Protein AF-A0A0K6G1N1-F1 (afdb_monomer_lite)

Secondary structure (DSSP, 8-state):
--SS--EEPTTSTT-EESEEEE-TTT--EEEEEE-TTSPPPPP-GGGTTS------EEEES---------SEEEEE-TTT--EEEEEE-TTS-EEEEETTTTEEEEE-S---------

pLDDT: mean 94.59, std 4.19, range [72.12, 98.38]

Foldseek 3Di:
DDQPDWDDDPPDDPDIAPDWDQDPPPRDIKGKHWDPVWDADDDDPVQPPHDDDGTDIDIGPDDDFDDQPADWDWDADPPQRDIDGGAGCNVPKGKDADPRVRGIDMGHDDDDGDDDDD

InterPro domains:
  IPR008584 CXXC motif containing zinc binding protein, eukaryotic [PF05907] (1-114)
  IPR008584 CXXC motif containing zinc binding protein, eukaryotic [PTHR12857] (1-117)

Organism: NCBI:txid456999

Sequence (118 aa):
MNRTEEMAVSGGKGSTANFVWRCGLCKRESSAKFEVASPVQPYTAESNGQFAPLVTLDCRGLEFTNFDPRGIWTCKGVESGTVFDEVDLDEKEWTDYDPKAACPVGIMDIQSQWVRAP

Structure (mmCIF, N/CA/C/O backbone):
data_AF-A0A0K6G1N1-F1
#
_entry.id   AF-A0A0K6G1N1-F1
#
loop_
_atom_site.group_PDB
_atom_site.id
_atom_site.type_symbol
_atom_site.label_atom_id
_atom_site.label_alt_id
_atom_site.label_comp_id
_atom_site.label_asym_id
_atom_site.label_entity_id
_atom_site.label_seq_id
_atom_site.pdbx_PDB_ins_code
_atom_site.Cartn_x
_atom_site.Cartn_y
_atom_site.Cartn_z
_atom_site.occupancy
_atom_site.B_iso_or_equiv
_atom_site.auth_seq_id
_atom_site.auth_comp_id
_atom_site.auth_asym_id
_atom_site.auth_atom_id
_atom_site.pdbx_PDB_model_num
ATOM 1 N N . MET A 1 1 ? -6.963 5.023 5.657 1.00 84.94 1 MET A N 1
ATOM 2 C CA . MET A 1 1 ? -6.289 4.695 6.934 1.00 84.94 1 MET A CA 1
ATOM 3 C C . MET A 1 1 ? -4.821 5.022 6.756 1.00 84.94 1 MET A C 1
ATOM 5 O O . MET A 1 1 ? -4.251 4.578 5.770 1.00 84.94 1 MET A O 1
ATOM 9 N N . ASN A 1 2 ? -4.243 5.835 7.634 1.00 89.25 2 ASN A N 1
ATOM 10 C CA . ASN A 1 2 ? -2.831 6.212 7.563 1.00 89.25 2 ASN A CA 1
ATOM 11 C C . ASN A 1 2 ? -1.997 5.225 8.406 1.00 89.25 2 ASN A C 1
ATOM 13 O O . ASN A 1 2 ? -2.452 4.793 9.460 1.00 89.25 2 ASN A O 1
ATOM 17 N N . ARG A 1 3 ? -0.804 4.837 7.939 1.00 90.44 3 ARG A N 1
ATOM 18 C CA . ARG A 1 3 ? 0.079 3.877 8.628 1.00 90.44 3 ARG A CA 1
ATOM 19 C C . ARG A 1 3 ? 0.913 4.463 9.769 1.00 90.44 3 ARG A C 1
ATOM 21 O O . ARG A 1 3 ? 1.398 3.702 10.599 1.00 90.44 3 ARG A O 1
ATOM 28 N N . THR A 1 4 ? 1.158 5.770 9.773 1.00 91.69 4 THR A N 1
ATOM 29 C CA . THR A 1 4 ? 2.019 6.437 10.764 1.00 91.69 4 THR A CA 1
ATOM 30 C C . THR A 1 4 ? 1.216 7.092 11.874 1.00 91.69 4 THR A C 1
ATOM 32 O O . THR A 1 4 ? 1.700 7.221 12.994 1.00 91.69 4 THR A O 1
ATOM 35 N N . GLU A 1 5 ? -0.008 7.505 11.569 1.00 93.88 5 GLU A N 1
ATOM 36 C CA . GLU A 1 5 ? -0.884 8.148 12.535 1.00 93.88 5 GLU A CA 1
ATOM 37 C C . GLU A 1 5 ? -1.563 7.101 13.407 1.00 93.88 5 GLU A C 1
ATOM 39 O O . GLU A 1 5 ? -2.078 6.096 12.913 1.00 93.88 5 GLU A O 1
ATOM 44 N N . GLU A 1 6 ? -1.585 7.356 14.710 1.00 95.19 6 GLU A N 1
ATOM 45 C CA . GLU A 1 6 ? -2.258 6.518 15.687 1.00 95.19 6 GLU A CA 1
ATOM 46 C C . GLU A 1 6 ? -3.202 7.357 16.551 1.00 95.19 6 GLU A C 1
ATOM 48 O O . GLU A 1 6 ? -2.909 8.495 16.918 1.00 95.19 6 GLU A O 1
ATOM 53 N N . MET A 1 7 ? -4.343 6.772 16.898 1.00 94.50 7 MET A N 1
ATOM 54 C CA . MET A 1 7 ? -5.373 7.370 17.740 1.00 94.50 7 MET A CA 1
ATOM 55 C C . MET A 1 7 ? -5.622 6.478 18.951 1.00 94.50 7 MET A C 1
ATOM 57 O O . MET A 1 7 ? -5.489 5.255 18.872 1.00 94.50 7 MET A O 1
ATOM 61 N N . ALA A 1 8 ? -6.000 7.081 20.077 1.00 94.56 8 ALA A N 1
ATOM 62 C CA . ALA A 1 8 ? -6.334 6.336 21.284 1.00 94.56 8 ALA A CA 1
ATOM 63 C C . ALA A 1 8 ? -7.592 5.475 21.080 1.00 94.56 8 ALA A C 1
ATOM 65 O O . ALA A 1 8 ? -8.593 5.936 20.530 1.00 94.56 8 ALA A O 1
ATOM 66 N N . VAL A 1 9 ? -7.544 4.239 21.571 1.00 95.12 9 VAL A N 1
ATOM 67 C CA . VAL A 1 9 ? -8.681 3.311 21.625 1.00 95.12 9 VAL A CA 1
ATOM 68 C C . VAL A 1 9 ? -9.290 3.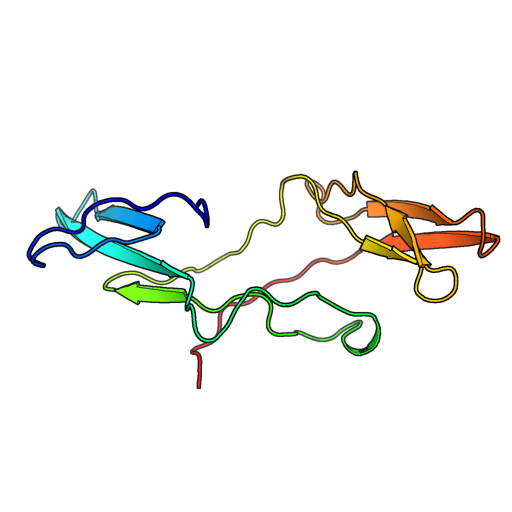361 23.025 1.00 95.12 9 VAL A C 1
ATOM 70 O O . VAL A 1 9 ? -8.571 3.409 24.026 1.00 95.12 9 VAL A O 1
ATOM 73 N N . SER A 1 10 ? -10.616 3.341 23.125 1.00 90.44 10 SER A N 1
ATOM 74 C CA . SER A 1 10 ? -11.300 3.348 24.418 1.00 90.44 10 SER A CA 1
ATOM 75 C C . SER A 1 10 ? -11.093 2.038 25.194 1.00 90.44 10 SER A C 1
ATOM 77 O O . SER A 1 10 ? -10.935 0.956 24.632 1.00 90.44 10 SER A O 1
ATOM 79 N N . GLY A 1 11 ? -11.077 2.129 26.527 1.00 80.75 11 GLY A N 1
ATOM 80 C CA . GLY A 1 11 ? -11.036 0.963 27.421 1.00 80.75 11 GLY A CA 1
ATOM 81 C C . GLY A 1 11 ? -9.662 0.307 27.627 1.00 80.75 11 GLY A C 1
ATOM 82 O O . GLY A 1 11 ? -9.516 -0.472 28.566 1.00 80.75 11 GLY A O 1
ATOM 83 N N . GLY A 1 12 ? -8.643 0.642 26.830 1.00 76.75 12 GLY A N 1
ATOM 84 C CA . GLY A 1 12 ? -7.261 0.190 27.031 1.00 76.75 12 GLY A CA 1
ATOM 85 C C . GLY A 1 12 ? -6.382 1.287 27.633 1.00 76.75 12 GLY A C 1
ATOM 86 O O . GLY A 1 12 ? -6.363 2.411 27.135 1.00 76.75 12 GLY A O 1
ATOM 87 N N . LYS A 1 13 ? -5.623 0.993 28.699 1.00 82.81 13 LYS A N 1
ATOM 88 C CA . LYS A 1 13 ? -4.635 1.949 29.235 1.00 82.81 13 LYS A CA 1
ATOM 89 C C . LYS A 1 13 ? -3.525 2.171 28.200 1.00 82.81 13 LYS A C 1
ATOM 91 O O . LYS A 1 13 ? -2.644 1.331 28.063 1.00 82.81 13 LYS A O 1
ATOM 96 N N . GLY A 1 14 ? -3.580 3.298 27.492 1.00 82.62 14 GLY A N 1
ATOM 97 C CA . GLY A 1 14 ? -2.570 3.694 26.505 1.00 82.62 14 GLY A CA 1
ATOM 98 C C . GLY A 1 14 ? -2.623 2.921 25.184 1.00 82.62 14 GLY A C 1
ATOM 99 O O . GLY A 1 14 ? -1.655 2.952 24.434 1.00 82.62 14 GLY A O 1
ATOM 100 N N . SER A 1 15 ? -3.717 2.210 24.891 1.00 91.50 15 SER A N 1
ATOM 101 C CA . SER A 1 15 ? -3.849 1.474 23.630 1.00 91.50 15 SER A CA 1
ATOM 102 C C . SER A 1 15 ? -4.147 2.417 22.466 1.00 91.50 15 SER A C 1
ATOM 104 O O . SER A 1 15 ? -5.013 3.286 22.570 1.00 91.50 15 SER A O 1
ATOM 106 N N . THR A 1 16 ? -3.461 2.208 21.346 1.00 95.44 16 THR A N 1
ATOM 107 C CA . THR A 1 16 ? -3.585 3.021 20.135 1.00 95.44 16 THR A CA 1
ATOM 108 C C . THR A 1 16 ? -3.780 2.158 18.892 1.00 95.44 16 THR A C 1
ATOM 110 O O . THR A 1 16 ? -3.339 1.006 18.844 1.00 95.44 16 THR A O 1
ATOM 113 N N . ALA A 1 17 ? -4.429 2.718 17.873 1.00 96.31 17 ALA A N 1
ATOM 114 C CA . ALA A 1 17 ? -4.640 2.078 16.579 1.00 96.31 17 ALA A CA 1
ATOM 115 C C . ALA A 1 17 ? -4.579 3.103 15.439 1.00 96.31 17 ALA A C 1
ATOM 117 O O . ALA A 1 17 ? -4.839 4.286 15.646 1.00 96.31 17 ALA A O 1
ATOM 118 N N . ASN A 1 18 ? -4.266 2.644 14.229 1.00 96.88 18 ASN A N 1
ATOM 119 C CA . ASN A 1 18 ? -4.182 3.492 13.035 1.00 96.88 18 ASN A CA 1
ATOM 120 C C . ASN A 1 18 ? -5.557 3.872 12.462 1.00 96.88 18 ASN A C 1
ATOM 122 O O . ASN A 1 18 ? -5.696 4.803 11.669 1.00 96.88 18 ASN A O 1
ATOM 126 N N . PHE A 1 19 ? -6.591 3.130 12.847 1.00 96.75 19 PHE A N 1
ATOM 127 C CA . PHE A 1 19 ? -7.974 3.426 12.526 1.00 96.75 19 PHE A CA 1
ATOM 128 C C . PHE A 1 19 ? -8.837 3.129 13.744 1.00 96.75 19 PHE A C 1
ATOM 130 O O . PHE A 1 19 ? -8.781 2.027 14.288 1.00 96.75 19 PHE A O 1
ATOM 137 N N . VAL A 1 20 ? -9.636 4.109 14.162 1.00 96.19 20 VAL A N 1
ATOM 138 C CA . VAL A 1 20 ? -10.638 3.965 15.220 1.00 96.19 20 VAL A CA 1
ATOM 139 C C . VAL A 1 20 ? -11.953 4.499 14.678 1.00 96.19 20 VAL A C 1
ATOM 141 O O . VAL A 1 20 ? -12.037 5.636 14.218 1.00 96.19 20 VAL A O 1
ATOM 144 N N . TRP A 1 21 ? -12.987 3.669 14.714 1.00 94.50 21 TRP A N 1
ATOM 145 C CA . TRP A 1 21 ? -14.297 3.998 14.176 1.00 94.50 21 TRP A CA 1
ATOM 146 C C . TRP A 1 21 ? -15.394 3.531 15.120 1.00 94.50 21 TRP A C 1
ATOM 148 O O . TRP A 1 21 ? -15.335 2.444 15.688 1.00 94.50 21 TRP A O 1
ATOM 158 N N . ARG A 1 22 ? -16.432 4.352 15.274 1.00 95.62 22 ARG A N 1
ATOM 159 C CA . ARG A 1 22 ? -17.633 3.991 16.019 1.00 95.62 22 ARG A CA 1
ATOM 160 C C . ARG A 1 22 ? -18.791 3.789 15.057 1.00 95.62 22 ARG A C 1
ATOM 162 O O . ARG A 1 22 ? -19.182 4.719 14.353 1.00 95.62 22 ARG A O 1
ATOM 169 N N . CYS A 1 23 ? -19.371 2.591 15.066 1.00 94.75 23 CYS A N 1
ATOM 170 C CA . CYS A 1 23 ? -20.498 2.266 14.204 1.00 94.75 23 CYS A CA 1
ATOM 171 C C . CYS A 1 23 ? -21.671 3.220 14.470 1.00 94.75 23 CYS A C 1
ATOM 173 O O . CYS A 1 23 ? -22.159 3.332 15.598 1.00 94.75 23 CYS A O 1
ATOM 175 N N . GLY A 1 24 ? -22.159 3.883 13.418 1.00 95.69 24 GLY A N 1
ATOM 176 C CA . GLY A 1 24 ? -23.273 4.827 13.518 1.00 95.69 24 GLY A CA 1
ATOM 177 C C . GLY A 1 24 ? -24.564 4.195 14.048 1.00 95.69 24 GLY A C 1
ATOM 178 O O . GLY A 1 24 ? -25.336 4.884 14.714 1.00 95.69 24 GLY A O 1
ATOM 179 N N . LEU A 1 25 ? -24.756 2.891 13.822 1.00 96.62 25 LEU A N 1
ATOM 180 C CA . LEU A 1 25 ? -25.941 2.136 14.227 1.00 96.62 25 LEU A CA 1
ATOM 181 C C . LEU A 1 25 ? -25.813 1.572 15.651 1.00 96.62 25 LEU A C 1
ATOM 183 O O . LEU A 1 25 ? -26.515 2.017 16.552 1.00 96.62 25 LEU A O 1
ATOM 187 N N . CYS A 1 26 ? -24.902 0.619 15.878 1.00 95.94 26 CYS A N 1
ATOM 188 C CA . CYS A 1 26 ? -24.800 -0.091 17.161 1.00 95.94 26 CYS A CA 1
ATOM 189 C C . CYS A 1 26 ? -23.927 0.620 18.206 1.00 95.94 26 CYS A C 1
ATOM 191 O O . CYS A 1 26 ? -23.803 0.137 19.329 1.00 95.94 26 CYS A O 1
ATOM 193 N N . LYS A 1 27 ? -23.292 1.742 17.839 1.00 95.06 27 LYS A N 1
ATOM 194 C CA . LYS A 1 27 ? -22.404 2.558 18.690 1.00 95.06 27 LYS A CA 1
ATOM 195 C C . LYS A 1 27 ? -21.173 1.830 19.239 1.00 95.06 27 LYS A C 1
ATOM 197 O O . LYS A 1 27 ? -20.429 2.423 20.017 1.00 95.06 27 LYS A O 1
ATOM 202 N N . ARG A 1 28 ? -20.921 0.589 18.810 1.00 95.75 28 ARG A N 1
ATOM 203 C CA . ARG A 1 28 ? -19.702 -0.155 19.133 1.00 95.75 28 ARG A CA 1
ATOM 204 C C . ARG A 1 28 ? -18.502 0.524 18.482 1.00 95.75 28 ARG A C 1
ATOM 206 O O . ARG A 1 28 ? -18.569 0.935 17.324 1.00 95.75 28 ARG A O 1
ATOM 213 N N . GLU A 1 29 ? -17.428 0.643 19.248 1.00 96.25 29 GLU A N 1
ATOM 214 C CA . GLU A 1 29 ? -16.129 1.078 18.752 1.00 96.25 29 GLU A CA 1
ATOM 215 C C . GLU A 1 29 ? -15.368 -0.111 18.168 1.00 96.25 29 GLU A C 1
ATOM 217 O O . GLU A 1 29 ? -15.451 -1.236 18.661 1.00 96.25 29 GLU A O 1
ATOM 222 N N . SER A 1 30 ? -14.665 0.132 17.077 1.00 96.56 30 SER A N 1
ATOM 223 C CA . SER A 1 30 ? -13.872 -0.848 16.357 1.00 96.56 30 SER A CA 1
ATOM 224 C C . SER A 1 30 ? -12.569 -0.199 15.938 1.00 96.56 30 SER A C 1
ATOM 226 O O . SER A 1 30 ? -12.499 1.021 15.759 1.00 96.56 30 SER A O 1
ATOM 228 N N . SER A 1 31 ? -11.531 -1.006 15.802 1.00 96.81 31 SER A N 1
ATOM 229 C CA . SER A 1 31 ? -10.212 -0.506 15.456 1.00 96.81 31 SER A CA 1
ATOM 230 C C . SER A 1 31 ? -9.482 -1.431 14.500 1.00 96.81 31 SER A C 1
ATOM 232 O O . SER A 1 31 ? -9.771 -2.625 14.424 1.00 96.81 31 SER A O 1
ATOM 234 N N . ALA A 1 32 ? -8.538 -0.854 13.764 1.00 96.81 32 ALA A N 1
ATOM 235 C CA . ALA A 1 32 ? -7.568 -1.592 12.975 1.00 96.81 32 ALA A CA 1
ATOM 236 C C . ALA A 1 32 ? -6.170 -1.004 13.166 1.00 96.81 32 ALA A C 1
ATOM 238 O O . ALA A 1 32 ? -6.008 0.218 13.274 1.00 96.81 32 ALA A O 1
ATOM 239 N N . LYS A 1 33 ? -5.158 -1.867 13.190 1.00 95.88 33 LYS A N 1
ATOM 240 C CA . LYS A 1 33 ? -3.748 -1.493 13.312 1.00 95.88 33 LYS A CA 1
ATOM 241 C C . LYS A 1 33 ? -2.915 -2.281 12.307 1.00 95.88 33 LYS A C 1
ATOM 243 O O . LYS A 1 33 ? -3.213 -3.444 12.058 1.00 95.88 33 LYS A O 1
ATOM 248 N N . PHE A 1 34 ? -1.894 -1.660 11.723 1.00 95.75 34 PHE A N 1
ATOM 249 C CA . PHE A 1 34 ? -0.934 -2.400 10.900 1.00 95.75 34 PHE A CA 1
ATOM 250 C C . PHE A 1 34 ? -0.141 -3.367 11.784 1.00 95.75 34 PHE A C 1
ATOM 252 O O . PHE A 1 34 ? 0.349 -2.971 12.843 1.00 95.75 34 PHE A O 1
ATOM 259 N N . GLU A 1 35 ? -0.020 -4.623 11.360 1.00 94.62 35 GLU A N 1
ATOM 260 C CA . GLU A 1 35 ? 0.758 -5.621 12.092 1.00 94.62 35 GLU A CA 1
ATOM 261 C C . GLU A 1 35 ? 2.253 -5.307 11.966 1.00 94.62 35 GLU A C 1
ATOM 263 O O . GLU A 1 35 ? 2.821 -5.294 10.875 1.00 94.62 35 GLU A O 1
ATOM 268 N N . VAL A 1 36 ? 2.909 -5.046 13.095 1.00 91.19 36 VAL A N 1
ATOM 269 C CA . VAL A 1 36 ? 4.319 -4.634 13.126 1.00 91.19 36 VAL A CA 1
ATOM 270 C C . VAL A 1 36 ? 5.234 -5.790 12.723 1.00 91.19 36 VAL A C 1
ATOM 272 O O . VAL A 1 36 ? 6.248 -5.566 12.064 1.00 91.19 36 VAL A O 1
ATOM 275 N N . ALA A 1 37 ? 4.869 -7.027 13.073 1.00 92.00 37 ALA A N 1
ATOM 276 C CA . ALA A 1 37 ? 5.623 -8.220 12.695 1.0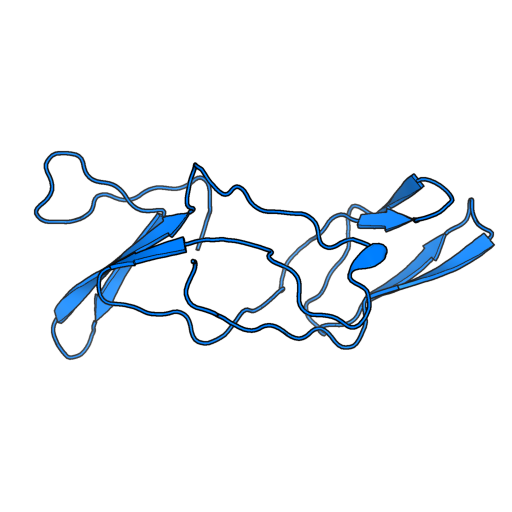0 92.00 37 ALA A CA 1
ATOM 277 C C . ALA A 1 37 ? 5.482 -8.584 11.204 1.00 92.00 37 ALA A C 1
ATOM 279 O O . ALA A 1 37 ? 6.265 -9.381 10.691 1.00 92.00 37 ALA A O 1
ATOM 280 N N . SER A 1 38 ? 4.506 -8.000 10.501 1.00 91.94 38 SER A N 1
ATOM 281 C CA . SER A 1 38 ? 4.214 -8.248 9.088 1.00 91.94 38 SER A CA 1
ATOM 282 C C . SER A 1 38 ? 4.127 -6.908 8.345 1.00 91.94 38 SER A C 1
ATOM 284 O O . SER A 1 38 ? 3.033 -6.419 8.048 1.00 91.94 38 SER A O 1
ATOM 286 N N . PRO A 1 39 ? 5.283 -6.266 8.078 1.00 90.75 39 PRO A N 1
ATOM 287 C CA . PRO A 1 39 ? 5.310 -4.974 7.407 1.00 90.75 39 PRO A CA 1
ATOM 288 C C . PRO A 1 39 ? 4.755 -5.082 5.984 1.00 90.75 39 PRO A C 1
ATOM 290 O O . PRO A 1 39 ? 4.725 -6.163 5.396 1.00 90.75 39 PRO A O 1
ATOM 293 N N . VAL A 1 40 ? 4.360 -3.937 5.419 1.00 92.88 40 VAL A N 1
ATOM 294 C CA . VAL A 1 40 ? 3.907 -3.843 4.023 1.00 92.88 40 VAL A CA 1
ATOM 295 C C . VAL A 1 40 ? 4.958 -4.446 3.093 1.00 92.88 40 VAL A C 1
ATOM 297 O O . VAL A 1 40 ? 6.138 -4.103 3.188 1.00 92.88 40 VAL A O 1
ATOM 300 N N . GLN A 1 41 ? 4.516 -5.335 2.211 1.00 94.62 41 GLN A N 1
ATOM 301 C CA . GLN A 1 41 ? 5.359 -6.016 1.235 1.00 94.62 41 GLN A CA 1
ATOM 302 C C . GLN A 1 41 ? 5.210 -5.360 -0.142 1.00 94.62 41 GLN A C 1
ATOM 304 O O . GLN A 1 41 ? 4.126 -4.877 -0.469 1.00 94.62 41 GLN A O 1
ATOM 309 N N . PRO A 1 42 ? 6.268 -5.323 -0.967 1.00 96.12 42 PRO A N 1
ATOM 310 C CA . PRO A 1 42 ? 6.126 -4.955 -2.367 1.00 96.12 42 PRO A CA 1
ATOM 311 C C . PRO A 1 42 ? 5.406 -6.066 -3.142 1.00 96.12 42 PRO A C 1
ATOM 313 O O . PRO A 1 42 ? 5.594 -7.249 -2.864 1.00 96.12 42 PRO A O 1
ATOM 316 N N . TYR A 1 43 ? 4.639 -5.686 -4.162 1.00 97.12 43 TYR A N 1
ATOM 317 C CA . TYR A 1 43 ? 4.191 -6.623 -5.189 1.00 97.12 43 TYR A CA 1
ATOM 318 C C . TYR A 1 43 ? 5.278 -6.734 -6.263 1.00 97.12 43 TYR A C 1
ATOM 320 O O . TYR A 1 43 ? 5.734 -5.716 -6.786 1.00 97.12 43 TYR A O 1
ATOM 328 N N . THR A 1 44 ? 5.732 -7.950 -6.559 1.00 96.69 44 THR A N 1
ATOM 329 C CA . THR A 1 44 ? 6.903 -8.187 -7.416 1.00 96.69 44 THR A CA 1
ATOM 330 C C . THR A 1 44 ? 6.542 -8.943 -8.693 1.00 96.69 44 THR A C 1
ATOM 332 O O . THR A 1 44 ? 5.472 -9.546 -8.799 1.00 96.69 44 THR A O 1
ATOM 335 N N . ALA A 1 45 ? 7.448 -8.931 -9.675 1.00 96.06 45 ALA A N 1
ATOM 336 C CA . ALA A 1 45 ? 7.237 -9.580 -10.969 1.00 96.06 45 ALA A CA 1
ATOM 337 C C . ALA A 1 45 ? 7.036 -11.104 -10.854 1.00 96.06 45 ALA A C 1
ATOM 339 O O . ALA A 1 45 ? 6.307 -11.689 -11.650 1.00 96.06 45 ALA A O 1
ATOM 340 N N . GLU A 1 46 ? 7.617 -11.746 -9.837 1.00 96.50 46 GLU A N 1
ATOM 341 C CA . GLU A 1 46 ? 7.437 -13.176 -9.556 1.00 96.50 46 GLU A CA 1
ATOM 342 C C . GLU A 1 46 ? 5.994 -13.525 -9.170 1.00 96.50 46 GLU A C 1
ATOM 344 O O . GLU A 1 46 ? 5.575 -14.669 -9.328 1.00 96.50 46 GLU A O 1
ATOM 349 N N . SER A 1 47 ? 5.234 -12.545 -8.674 1.00 97.00 47 SER A N 1
ATOM 350 C CA . SER A 1 47 ? 3.831 -12.714 -8.287 1.00 97.00 47 SER A CA 1
ATOM 351 C C . SER A 1 47 ? 2.854 -12.394 -9.419 1.00 97.00 47 SER A C 1
ATOM 353 O O . SER A 1 47 ? 1.647 -12.447 -9.205 1.00 97.00 47 SER A O 1
ATOM 355 N N . ASN A 1 48 ? 3.344 -12.047 -10.615 1.00 96.75 48 ASN A N 1
ATOM 356 C CA . ASN A 1 48 ? 2.499 -11.565 -11.702 1.00 96.75 48 ASN A CA 1
ATOM 357 C C . ASN A 1 48 ? 1.349 -12.535 -12.039 1.00 96.75 48 ASN A C 1
ATOM 359 O O . ASN A 1 48 ? 1.547 -13.741 -12.198 1.00 96.75 48 ASN A O 1
ATOM 363 N N . GLY A 1 49 ? 0.138 -11.986 -12.170 1.00 96.69 49 GLY A N 1
ATOM 364 C CA . GLY A 1 49 ? -1.085 -12.753 -12.415 1.00 96.69 49 GLY A CA 1
ATOM 365 C C . GLY A 1 49 ? -1.580 -13.582 -11.224 1.00 96.69 49 GLY A C 1
ATOM 366 O O . GLY A 1 49 ? -2.482 -14.398 -11.403 1.00 96.69 49 GLY A O 1
ATOM 367 N N . GLN A 1 50 ? -1.005 -13.410 -10.029 1.00 97.25 50 GLN A N 1
ATOM 368 C CA . GLN A 1 50 ? -1.394 -14.115 -8.808 1.00 97.25 50 GLN A CA 1
ATOM 369 C C . GLN A 1 50 ? -1.651 -13.131 -7.666 1.00 97.25 50 GLN A C 1
ATOM 371 O O . GLN A 1 50 ? -1.125 -12.022 -7.628 1.00 97.25 50 GLN A O 1
ATOM 376 N N . PHE A 1 51 ? -2.440 -13.556 -6.681 1.00 96.88 51 PHE A N 1
ATOM 377 C CA . PHE A 1 51 ? -2.551 -12.801 -5.439 1.00 96.88 51 PHE A CA 1
ATOM 378 C C . PHE A 1 51 ? -1.293 -12.981 -4.591 1.00 96.88 51 PHE A C 1
ATOM 380 O O . PHE A 1 51 ? -0.859 -14.108 -4.352 1.00 96.88 51 PHE A O 1
ATOM 387 N N . ALA A 1 52 ? -0.762 -11.873 -4.080 1.00 95.94 52 ALA A N 1
ATOM 388 C CA . ALA A 1 52 ? 0.361 -11.859 -3.153 1.00 95.94 52 ALA A CA 1
ATOM 389 C C . ALA A 1 52 ? 0.020 -11.056 -1.886 1.00 95.94 52 ALA A C 1
ATOM 391 O O . ALA A 1 52 ? -0.765 -10.103 -1.958 1.00 95.94 52 ALA A O 1
ATOM 392 N N . PRO A 1 53 ? 0.590 -11.413 -0.719 1.00 94.62 53 PRO A N 1
ATOM 393 C CA . PRO A 1 53 ? 0.431 -10.624 0.496 1.00 94.62 53 PRO A CA 1
ATOM 394 C C . PRO A 1 53 ? 0.969 -9.201 0.309 1.00 94.62 53 PRO A C 1
ATOM 396 O O . PRO A 1 53 ? 2.122 -9.026 -0.071 1.00 94.62 53 PRO A O 1
ATOM 399 N N . LEU A 1 54 ? 0.146 -8.196 0.617 1.00 95.12 54 LEU A N 1
ATOM 400 C CA . LEU A 1 54 ? 0.529 -6.779 0.563 1.00 95.12 54 LEU A CA 1
ATOM 401 C C . LEU A 1 54 ? 0.630 -6.168 1.966 1.00 95.12 54 LEU A C 1
ATOM 403 O O . LEU A 1 54 ? 1.599 -5.485 2.289 1.00 95.12 54 LEU A O 1
ATOM 407 N N . VAL A 1 55 ? -0.372 -6.410 2.812 1.00 95.12 55 VAL A N 1
ATOM 408 C CA . VAL A 1 55 ? -0.475 -5.840 4.159 1.00 95.12 55 VAL A CA 1
ATOM 409 C C . VAL A 1 55 ? -1.240 -6.779 5.088 1.00 95.12 55 VAL A C 1
ATOM 411 O O . VAL A 1 55 ? -2.200 -7.423 4.669 1.00 95.12 55 VAL A O 1
ATOM 414 N N . THR A 1 56 ? -0.850 -6.796 6.363 1.00 95.88 56 THR A N 1
ATOM 415 C CA . THR A 1 56 ? -1.571 -7.486 7.439 1.00 95.88 56 THR A CA 1
ATOM 416 C C . THR A 1 56 ? -2.096 -6.464 8.447 1.00 95.88 56 THR A C 1
ATOM 418 O O . THR A 1 56 ? -1.365 -5.561 8.864 1.00 95.88 56 THR A O 1
ATOM 421 N N . LEU A 1 57 ? -3.365 -6.596 8.844 1.00 95.88 57 LEU A N 1
ATOM 422 C CA . LEU A 1 57 ? -4.029 -5.699 9.793 1.00 95.88 57 LEU A CA 1
ATOM 423 C C . LEU A 1 57 ? -4.585 -6.480 10.995 1.00 95.88 57 LEU A C 1
ATOM 425 O O . LEU A 1 57 ? -5.388 -7.396 10.808 1.00 95.88 57 LEU A O 1
ATOM 429 N N . ASP A 1 58 ? -4.239 -6.070 12.219 1.00 95.25 58 ASP A N 1
AT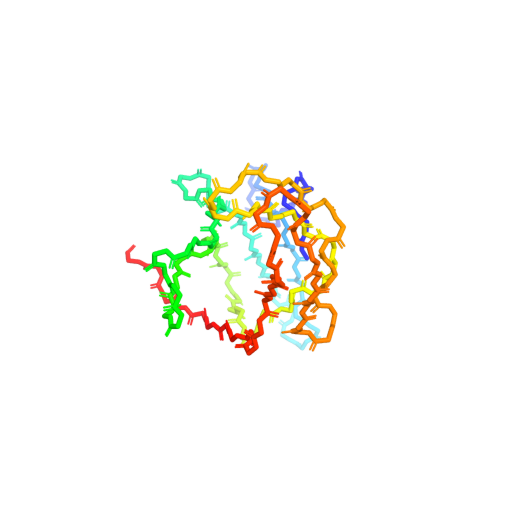OM 430 C CA . ASP A 1 58 ? -4.941 -6.489 13.443 1.00 95.25 58 ASP A CA 1
ATOM 431 C C . ASP A 1 58 ? -6.268 -5.728 13.519 1.00 95.25 58 ASP A C 1
ATOM 433 O O . ASP A 1 58 ? -6.286 -4.502 13.672 1.00 95.25 58 ASP A O 1
ATOM 437 N N . CYS A 1 59 ? -7.380 -6.449 13.375 1.00 95.56 59 CYS A N 1
ATOM 438 C CA . CYS A 1 59 ? -8.724 -5.886 13.320 1.00 95.56 59 CYS A CA 1
ATOM 439 C C . CYS A 1 59 ? -9.545 -6.300 14.545 1.00 95.56 59 CYS A C 1
ATOM 441 O O . CYS A 1 59 ? -9.696 -7.484 14.848 1.00 95.56 59 CYS A O 1
ATOM 443 N N . ARG A 1 60 ? -10.169 -5.324 15.212 1.00 95.12 60 ARG A N 1
ATOM 444 C CA . ARG A 1 60 ? -11.043 -5.540 16.373 1.00 95.12 60 ARG A CA 1
ATOM 445 C C . ARG A 1 60 ? -12.431 -4.976 16.108 1.00 95.12 60 ARG A C 1
ATOM 447 O O . ARG A 1 60 ? -12.624 -3.764 16.080 1.00 95.12 60 ARG A O 1
ATOM 454 N N . GLY A 1 61 ? -13.412 -5.865 15.948 1.00 94.38 61 GLY A N 1
ATOM 455 C CA . GLY A 1 61 ? -14.821 -5.494 15.764 1.00 94.38 61 GLY A CA 1
ATOM 456 C C . GLY A 1 61 ? -15.193 -5.008 14.359 1.00 94.38 61 GLY A C 1
ATOM 457 O O . GLY A 1 61 ? -16.328 -4.580 14.164 1.00 94.38 61 GLY A O 1
ATOM 458 N N . LEU A 1 62 ? -14.271 -5.098 13.397 1.00 94.94 62 LEU A N 1
ATOM 459 C CA . LEU A 1 62 ? -14.483 -4.768 11.988 1.00 94.94 62 LEU A CA 1
ATOM 460 C C . LEU A 1 62 ? -13.714 -5.731 11.082 1.00 94.94 62 LEU A C 1
ATOM 462 O O . LEU A 1 62 ? -12.777 -6.388 11.535 1.00 94.94 62 LEU A O 1
ATOM 466 N N . GLU A 1 63 ? -14.082 -5.750 9.804 1.00 94.00 63 GLU A N 1
ATOM 467 C CA . GLU A 1 63 ? -13.352 -6.419 8.725 1.00 94.00 63 GLU A CA 1
ATOM 468 C C . GLU A 1 63 ? -13.355 -5.518 7.489 1.00 94.00 63 GLU A C 1
ATOM 470 O O . GLU A 1 63 ? -14.348 -4.838 7.215 1.00 94.00 63 GLU A O 1
ATOM 475 N N . PHE A 1 64 ? -12.246 -5.501 6.753 1.00 94.25 64 PHE A N 1
ATOM 476 C CA . PHE A 1 64 ? -12.163 -4.805 5.473 1.00 94.25 64 PHE A CA 1
ATOM 477 C C . PHE A 1 64 ? -12.711 -5.700 4.364 1.00 94.25 64 PHE A C 1
ATOM 479 O O . PHE A 1 64 ? -12.435 -6.895 4.321 1.00 94.25 64 PHE A O 1
ATOM 486 N N . THR A 1 65 ? -13.495 -5.112 3.464 1.00 94.06 65 THR A N 1
ATOM 487 C CA . THR A 1 65 ? -14.161 -5.841 2.374 1.00 94.06 65 THR A CA 1
ATOM 488 C C . THR A 1 65 ? -13.638 -5.466 0.996 1.00 94.06 65 THR A C 1
ATOM 490 O O . THR A 1 65 ? -13.909 -6.169 0.030 1.00 94.06 65 THR A O 1
ATOM 493 N N . ASN A 1 66 ? -12.897 -4.365 0.889 1.00 93.00 66 ASN A N 1
ATOM 494 C CA . ASN A 1 66 ? -12.344 -3.886 -0.366 1.00 93.00 66 ASN A CA 1
ATOM 495 C C . ASN A 1 66 ? -11.022 -3.156 -0.111 1.00 93.00 66 ASN A C 1
ATOM 497 O O . ASN A 1 66 ? -10.753 -2.719 1.012 1.00 93.00 66 ASN A O 1
ATOM 501 N N . PHE A 1 67 ? -10.202 -3.038 -1.145 1.00 93.81 67 PHE A N 1
ATOM 502 C CA . PHE A 1 67 ? -8.997 -2.224 -1.151 1.00 93.81 67 PHE A CA 1
ATOM 503 C C . PHE A 1 67 ? -9.006 -1.333 -2.387 1.00 93.81 67 PHE A C 1
ATOM 505 O O . PHE A 1 67 ? -9.331 -1.771 -3.490 1.00 93.81 67 PHE A O 1
ATOM 512 N N . ASP A 1 68 ? -8.664 -0.076 -2.159 1.00 94.00 68 ASP A N 1
ATOM 513 C CA . ASP A 1 68 ? -8.672 0.980 -3.149 1.00 94.00 68 ASP A CA 1
ATOM 514 C C . ASP A 1 68 ? -7.231 1.492 -3.290 1.00 94.00 68 ASP A C 1
ATOM 516 O O . ASP A 1 68 ? -6.716 2.062 -2.322 1.00 94.00 68 ASP A O 1
ATOM 520 N N . PRO A 1 69 ? -6.555 1.227 -4.426 1.00 94.06 69 PRO A N 1
ATOM 521 C CA . PRO A 1 69 ? -5.144 1.544 -4.608 1.00 94.06 69 PRO A CA 1
ATOM 522 C C . PRO A 1 69 ? -4.896 3.021 -4.929 1.00 94.06 69 PRO A C 1
ATOM 524 O O . PRO A 1 69 ? -3.752 3.367 -5.198 1.00 94.06 69 PRO A O 1
ATOM 527 N N . ARG A 1 70 ? -5.924 3.882 -4.914 1.00 91.81 70 ARG A N 1
ATOM 528 C CA . ARG A 1 70 ? -5.785 5.315 -5.208 1.00 91.81 70 ARG A CA 1
ATOM 529 C C . ARG A 1 70 ? -4.630 5.975 -4.454 1.00 91.81 70 ARG A C 1
ATOM 531 O O . ARG A 1 70 ? -4.397 5.698 -3.270 1.00 91.81 70 ARG A O 1
ATOM 538 N N . GLY A 1 71 ? -3.971 6.913 -5.127 1.00 89.81 71 GLY A N 1
ATOM 539 C CA . GLY A 1 71 ? -2.782 7.611 -4.642 1.00 89.81 71 GLY A CA 1
ATOM 540 C C . GLY A 1 71 ? -1.512 7.266 -5.420 1.00 89.81 71 GLY A C 1
ATOM 541 O O . GLY A 1 71 ? -1.535 6.519 -6.392 1.00 89.81 71 GLY A O 1
ATOM 542 N N . ILE A 1 72 ? -0.391 7.841 -4.976 1.00 94.69 72 ILE A N 1
ATOM 543 C CA . ILE A 1 72 ? 0.893 7.757 -5.677 1.00 94.69 72 ILE A CA 1
ATOM 544 C C . ILE A 1 72 ? 1.733 6.594 -5.149 1.00 94.69 72 ILE A C 1
ATOM 546 O O . ILE A 1 72 ? 2.005 6.500 -3.948 1.00 94.69 72 ILE A O 1
ATOM 550 N N . TRP A 1 73 ? 2.170 5.740 -6.070 1.00 96.75 73 TRP A N 1
ATOM 551 C CA . TRP A 1 73 ? 3.029 4.589 -5.828 1.00 96.75 73 TRP A CA 1
ATOM 552 C C . TRP A 1 73 ? 4.411 4.779 -6.449 1.00 96.75 73 TRP A C 1
ATOM 554 O O . TRP A 1 73 ? 4.610 5.584 -7.357 1.00 96.75 73 TRP A O 1
ATOM 564 N N . THR A 1 74 ? 5.351 3.958 -5.982 1.00 97.44 74 THR A N 1
ATOM 565 C CA . THR A 1 74 ? 6.670 3.808 -6.595 1.00 97.44 74 THR A CA 1
ATOM 566 C C . THR A 1 74 ? 6.836 2.382 -7.104 1.00 97.44 74 THR A C 1
ATOM 568 O O . THR A 1 74 ? 6.549 1.426 -6.378 1.00 97.44 74 THR A O 1
ATOM 571 N N . CYS A 1 75 ? 7.369 2.219 -8.312 1.00 97.44 75 CYS A N 1
ATOM 572 C CA . CYS A 1 75 ? 7.777 0.921 -8.844 1.00 97.44 75 CYS A CA 1
ATOM 573 C C . CYS A 1 75 ? 9.168 0.991 -9.493 1.00 97.44 75 CYS A C 1
ATOM 575 O O . CYS A 1 75 ? 9.810 2.046 -9.543 1.00 97.44 75 CYS A O 1
ATOM 577 N N . LYS A 1 76 ? 9.676 -0.164 -9.937 1.00 98.06 76 LYS A N 1
ATOM 578 C CA . LYS A 1 76 ? 10.957 -0.266 -10.640 1.00 98.06 76 LYS A CA 1
ATOM 579 C C . LYS A 1 76 ? 10.833 -1.152 -11.870 1.00 98.06 76 LYS A C 1
ATOM 581 O O . LYS A 1 76 ? 10.238 -2.225 -11.787 1.00 98.06 76 LYS A O 1
ATOM 586 N N . GLY A 1 77 ? 11.457 -0.734 -12.969 1.00 97.75 77 GLY A N 1
ATOM 587 C CA . GLY A 1 77 ? 11.653 -1.574 -14.147 1.00 97.75 77 GLY A CA 1
ATOM 588 C C . GLY A 1 77 ? 12.429 -2.837 -13.772 1.00 97.75 77 GLY A C 1
ATOM 589 O O . GLY A 1 77 ? 13.472 -2.753 -13.121 1.00 97.75 77 GLY A O 1
ATOM 590 N N . VAL A 1 78 ? 11.908 -4.002 -14.163 1.00 96.31 78 VAL A N 1
ATOM 591 C CA . VAL A 1 78 ? 12.411 -5.316 -13.716 1.00 96.31 78 VAL A CA 1
ATOM 592 C C . VAL A 1 78 ? 13.870 -5.537 -14.123 1.00 96.31 78 VAL A C 1
ATOM 594 O O . VAL A 1 78 ? 14.672 -5.994 -13.315 1.00 96.31 78 VAL A O 1
ATOM 597 N N . GLU A 1 79 ? 14.225 -5.179 -15.357 1.00 95.12 79 GLU A N 1
ATOM 598 C CA . GLU A 1 79 ? 15.568 -5.406 -15.906 1.00 95.12 79 GLU A CA 1
ATOM 599 C C . GLU A 1 79 ? 16.505 -4.208 -15.701 1.00 95.12 79 GLU A C 1
ATOM 601 O O . GLU A 1 79 ? 17.687 -4.368 -15.401 1.00 95.12 79 GLU A O 1
ATOM 606 N N . SER A 1 80 ? 15.982 -2.993 -15.864 1.00 97.19 80 SER A N 1
ATOM 607 C CA . SER A 1 80 ? 16.773 -1.757 -15.871 1.00 97.19 80 SER A CA 1
ATOM 608 C C . SER A 1 80 ? 16.997 -1.147 -14.484 1.00 97.19 80 SER A C 1
ATOM 610 O O . SER A 1 80 ? 17.890 -0.309 -14.307 1.00 97.19 80 SER A O 1
ATOM 612 N N . GLY A 1 81 ? 16.130 -1.478 -13.521 1.00 97.38 81 GLY A N 1
ATOM 613 C CA . GLY A 1 81 ? 16.020 -0.781 -12.244 1.00 97.38 81 GLY A CA 1
ATOM 614 C C . GLY A 1 81 ? 15.599 0.692 -12.355 1.00 97.38 81 GLY A C 1
ATOM 615 O O . GLY A 1 81 ? 15.783 1.429 -11.385 1.00 97.38 81 GLY A O 1
ATOM 616 N N . THR A 1 82 ? 15.086 1.152 -13.506 1.00 98.38 82 THR A N 1
ATOM 617 C CA . THR A 1 82 ? 14.503 2.497 -13.660 1.00 98.38 82 THR A CA 1
ATOM 618 C C . THR A 1 82 ? 13.417 2.690 -12.610 1.00 98.38 82 THR A C 1
ATOM 620 O O . THR A 1 82 ? 12.540 1.844 -12.479 1.00 98.38 82 THR A O 1
ATOM 623 N N . VAL A 1 83 ? 13.505 3.768 -11.833 1.00 98.25 83 VAL A N 1
ATOM 624 C CA . VAL A 1 83 ? 12.540 4.080 -10.775 1.00 98.25 83 VAL A CA 1
ATOM 625 C C . VAL A 1 83 ? 11.439 4.955 -11.360 1.00 98.25 83 VAL A C 1
ATOM 627 O O . VAL A 1 83 ? 11.7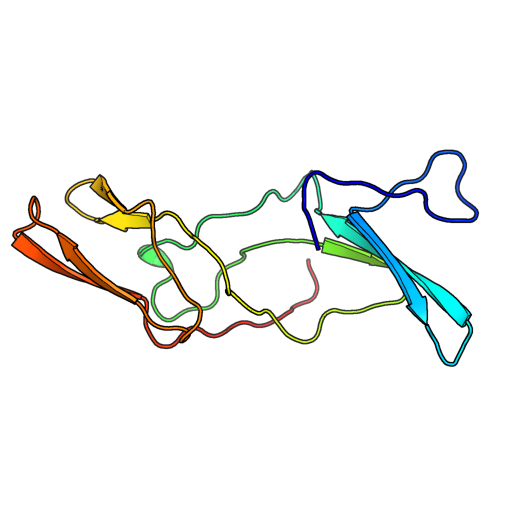43 5.936 -12.037 1.00 98.25 83 VAL A O 1
ATOM 630 N N . PHE A 1 84 ? 10.192 4.601 -11.069 1.00 98.19 84 PHE A N 1
ATOM 631 C CA . PHE A 1 84 ? 9.008 5.395 -11.381 1.00 98.19 84 PHE A CA 1
ATOM 632 C C . PHE A 1 84 ? 8.363 5.782 -10.051 1.00 98.19 84 PHE A C 1
ATOM 634 O O . PHE A 1 84 ? 7.854 4.905 -9.359 1.00 98.19 84 PHE A O 1
ATOM 641 N N . ASP A 1 85 ? 8.445 7.057 -9.663 1.00 97.62 85 ASP A N 1
ATOM 642 C CA . ASP A 1 85 ? 7.995 7.559 -8.349 1.00 97.62 85 ASP A CA 1
ATOM 643 C C . ASP A 1 85 ? 6.590 8.188 -8.369 1.00 97.62 85 ASP A C 1
ATOM 645 O O . ASP A 1 85 ? 6.062 8.559 -7.323 1.00 97.62 85 ASP A O 1
ATOM 649 N N . GLU A 1 86 ? 5.990 8.314 -9.553 1.00 96.88 86 GLU A N 1
ATOM 650 C CA . GLU A 1 86 ? 4.693 8.963 -9.778 1.00 96.88 86 GLU A CA 1
ATOM 651 C C . GLU A 1 86 ? 3.703 7.992 -10.443 1.00 96.88 86 GLU A C 1
ATOM 653 O O . GLU A 1 86 ? 3.095 8.286 -11.471 1.00 96.88 86 GLU A O 1
ATOM 658 N N . VAL A 1 87 ? 3.573 6.787 -9.880 1.00 97.75 87 VAL A N 1
ATOM 659 C CA . VAL A 1 87 ? 2.655 5.759 -10.389 1.00 97.75 87 VAL A CA 1
ATOM 660 C C . VAL A 1 87 ? 1.268 5.985 -9.790 1.00 97.75 87 VAL A C 1
ATOM 662 O O . VAL A 1 87 ? 1.012 5.615 -8.644 1.00 97.75 87 VAL A O 1
ATOM 665 N N . ASP A 1 88 ? 0.383 6.613 -10.557 1.00 96.50 88 ASP A N 1
ATOM 666 C CA . ASP A 1 88 ? -1.026 6.803 -10.200 1.00 96.50 88 ASP A CA 1
ATOM 667 C C . ASP A 1 88 ? -1.856 5.581 -10.626 1.00 96.50 88 ASP A C 1
ATOM 669 O O . ASP A 1 88 ? -1.806 5.166 -11.782 1.00 96.50 88 ASP A O 1
ATOM 673 N N . LEU A 1 89 ? -2.599 4.997 -9.680 1.00 95.75 89 LEU A N 1
ATOM 674 C CA . LEU A 1 89 ? -3.441 3.811 -9.879 1.00 95.75 89 LEU A CA 1
ATOM 675 C C . LEU A 1 89 ? -4.934 4.114 -9.689 1.00 95.75 89 LEU A C 1
ATOM 677 O O . LEU A 1 89 ? -5.721 3.198 -9.429 1.00 95.75 89 LEU A O 1
ATOM 681 N N . ASP A 1 90 ? -5.344 5.378 -9.813 1.00 93.44 90 ASP A N 1
ATOM 682 C CA . ASP A 1 90 ? -6.734 5.801 -9.642 1.00 93.44 90 ASP A CA 1
ATOM 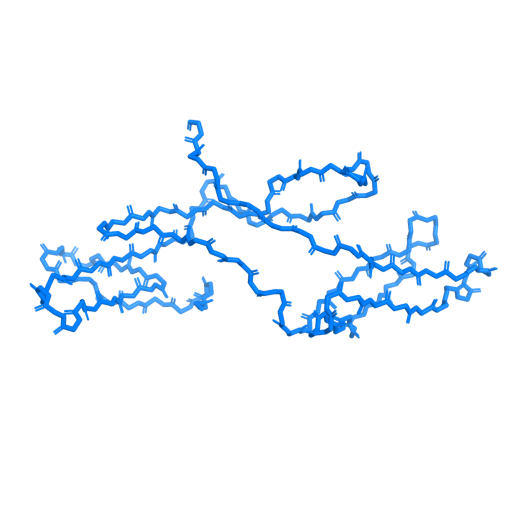683 C C . ASP A 1 90 ? -7.696 5.112 -10.630 1.00 93.44 90 ASP A C 1
ATOM 685 O O . ASP A 1 90 ? -8.811 4.733 -10.255 1.00 93.44 90 ASP A O 1
ATOM 689 N N . GLU A 1 91 ? -7.243 4.854 -11.860 1.00 92.56 91 GLU A N 1
ATOM 690 C CA . GLU A 1 91 ? -7.985 4.093 -12.880 1.00 92.56 91 GLU A CA 1
ATOM 691 C C . GLU A 1 91 ? -7.759 2.574 -12.789 1.00 92.56 91 GLU A C 1
ATOM 693 O O . GLU A 1 91 ? -8.283 1.817 -13.601 1.00 92.56 91 GLU A O 1
ATOM 698 N N . LYS A 1 92 ? -7.025 2.110 -11.765 1.00 93.00 92 LYS A N 1
ATOM 699 C CA . LYS A 1 92 ? -6.566 0.719 -11.578 1.00 93.00 92 LYS A CA 1
ATOM 700 C C . LYS A 1 92 ? -5.636 0.196 -12.676 1.00 93.00 92 LYS A C 1
ATOM 702 O O . LYS A 1 92 ? -5.391 -1.009 -12.747 1.00 93.00 92 LYS A O 1
ATOM 707 N N . GLU A 1 93 ? -5.110 1.099 -13.487 1.00 95.00 93 GLU A N 1
ATOM 708 C CA . GLU A 1 93 ? -4.208 0.831 -14.596 1.00 95.00 93 GLU A CA 1
ATOM 709 C C . GLU A 1 93 ? -3.178 1.958 -14.674 1.00 95.00 93 GLU A C 1
ATOM 711 O O . GLU A 1 93 ? -3.469 3.102 -14.328 1.00 95.00 93 GLU A O 1
ATOM 716 N N . TRP A 1 94 ? -1.971 1.630 -15.119 1.00 97.25 94 TRP A N 1
ATOM 717 C CA . TRP A 1 94 ? -0.896 2.586 -15.346 1.00 97.25 94 TRP A CA 1
ATOM 718 C C . TRP A 1 94 ? 0.027 2.074 -16.444 1.00 97.25 94 TRP A C 1
ATOM 720 O O . TRP A 1 94 ? 0.353 0.887 -16.492 1.00 97.25 94 TRP A O 1
ATOM 730 N N . THR A 1 95 ? 0.488 2.971 -17.310 1.00 97.62 95 THR A N 1
ATOM 731 C CA . THR A 1 95 ? 1.429 2.653 -18.388 1.00 97.62 95 THR A CA 1
ATOM 732 C C . THR A 1 95 ? 2.447 3.766 -18.547 1.00 97.62 95 THR A C 1
ATOM 734 O O . THR A 1 95 ? 2.082 4.938 -18.482 1.00 97.62 95 THR A O 1
ATOM 737 N N . ASP A 1 96 ? 3.689 3.402 -18.843 1.00 98.19 96 ASP A N 1
ATOM 738 C CA . ASP A 1 96 ? 4.774 4.338 -19.141 1.00 98.19 96 ASP A CA 1
ATOM 739 C C . ASP A 1 96 ? 5.812 3.653 -20.051 1.00 98.19 96 ASP A C 1
ATOM 741 O O . ASP A 1 96 ? 5.597 2.550 -20.567 1.00 98.19 96 ASP A O 1
ATOM 745 N N . TYR A 1 97 ? 6.951 4.297 -20.278 1.00 98.00 97 TYR A N 1
ATOM 746 C CA . TYR A 1 97 ? 8.047 3.779 -21.078 1.00 98.00 97 TYR A CA 1
ATOM 747 C C . TYR A 1 97 ? 9.348 3.763 -20.279 1.00 98.00 97 TYR A C 1
ATOM 749 O O . TYR A 1 97 ? 9.756 4.774 -19.713 1.00 98.00 97 TYR A O 1
ATOM 757 N N . ASP A 1 98 ? 10.046 2.628 -20.279 1.00 98.31 98 ASP A N 1
ATOM 758 C CA . ASP A 1 98 ? 11.365 2.517 -19.665 1.00 98.31 98 ASP A CA 1
ATOM 759 C C . ASP A 1 98 ? 12.463 2.852 -20.688 1.00 98.31 98 ASP A C 1
ATOM 761 O O . ASP A 1 98 ? 12.773 2.030 -21.559 1.00 98.31 98 ASP A O 1
ATOM 765 N N . PRO A 1 99 ? 13.114 4.028 -20.602 1.00 97.19 99 PRO A N 1
ATOM 766 C CA . PRO A 1 99 ? 14.128 4.425 -21.572 1.00 97.19 99 PRO A CA 1
ATOM 767 C C . PRO A 1 99 ? 15.411 3.593 -21.481 1.00 97.19 99 PRO A C 1
ATOM 769 O O . PRO A 1 99 ? 16.145 3.517 -22.465 1.00 97.19 99 PRO A O 1
ATOM 772 N N . LYS A 1 100 ? 15.709 2.977 -20.329 1.00 97.88 100 LYS A N 1
ATOM 773 C CA . LYS A 1 100 ? 16.921 2.162 -20.157 1.00 97.88 100 LYS A CA 1
ATOM 774 C C . LYS A 1 100 ? 16.746 0.759 -20.727 1.00 97.88 100 LYS A C 1
ATOM 776 O O . LYS A 1 100 ? 17.699 0.223 -21.282 1.00 97.88 100 LYS A O 1
ATOM 781 N N . ALA A 1 101 ? 15.552 0.184 -20.589 1.00 97.44 101 ALA A N 1
ATOM 782 C CA . ALA A 1 101 ? 15.205 -1.107 -21.189 1.00 97.44 101 ALA A CA 1
ATOM 783 C C . ALA A 1 101 ? 14.685 -0.980 -22.635 1.00 97.44 101 ALA A C 1
ATOM 785 O O . ALA A 1 101 ? 14.601 -1.976 -23.347 1.00 97.44 101 ALA A O 1
ATOM 786 N N . ALA A 1 102 ? 14.360 0.241 -23.075 1.00 97.56 102 ALA A N 1
ATOM 787 C CA . ALA A 1 102 ? 13.765 0.538 -24.374 1.00 97.56 102 ALA A CA 1
ATOM 788 C C . ALA A 1 102 ? 12.476 -0.266 -24.650 1.00 97.56 102 ALA A C 1
ATOM 790 O O . ALA A 1 102 ? 12.278 -0.793 -25.747 1.00 97.56 102 ALA A O 1
ATOM 791 N N . CYS A 1 103 ? 11.598 -0.364 -23.648 1.00 97.81 103 CYS A N 1
ATOM 792 C CA . CYS A 1 103 ? 10.339 -1.100 -23.734 1.00 97.81 103 CYS A CA 1
ATOM 793 C C . CYS A 1 103 ? 9.195 -0.384 -22.986 1.00 97.81 103 CYS A C 1
ATOM 795 O O . CYS A 1 103 ? 9.449 0.384 -22.053 1.00 97.81 103 CYS A O 1
ATOM 797 N N . PRO A 1 104 ? 7.929 -0.606 -23.389 1.00 97.75 104 PRO A N 1
ATOM 798 C CA . PRO A 1 104 ? 6.781 -0.155 -22.611 1.00 97.75 104 PRO A CA 1
ATOM 799 C C . PRO A 1 104 ? 6.675 -0.942 -21.300 1.00 97.75 104 PRO A C 1
ATOM 801 O O . PRO A 1 104 ? 6.955 -2.141 -21.257 1.00 97.75 104 PRO A O 1
ATOM 804 N N . VAL A 1 105 ? 6.219 -0.270 -20.249 1.00 98.06 105 VAL A N 1
ATOM 805 C CA . VAL A 1 105 ? 5.954 -0.854 -18.930 1.00 98.06 105 VAL A CA 1
ATOM 806 C C . VAL A 1 105 ? 4.534 -0.517 -18.490 1.00 98.06 105 VAL A C 1
ATOM 808 O O . VAL A 1 105 ? 3.955 0.472 -18.940 1.00 98.06 105 VAL A O 1
ATOM 811 N N . GLY A 1 106 ? 3.955 -1.333 -17.612 1.00 97.19 106 GLY A N 1
ATOM 812 C CA . GLY A 1 106 ? 2.620 -1.058 -17.098 1.00 97.19 106 GLY A CA 1
ATOM 813 C C . GLY A 1 106 ? 2.178 -1.972 -15.963 1.00 97.19 106 GLY A C 1
ATOM 814 O O . GLY A 1 106 ? 2.767 -3.026 -15.718 1.00 97.19 106 GLY A O 1
ATOM 815 N N . ILE A 1 107 ? 1.127 -1.535 -15.279 1.00 97.62 107 ILE A N 1
ATOM 816 C CA . ILE A 1 107 ? 0.400 -2.247 -14.232 1.00 97.62 107 ILE A CA 1
ATOM 817 C C . ILE A 1 107 ? -1.063 -2.222 -14.659 1.00 97.62 107 ILE A C 1
ATOM 819 O O . ILE A 1 107 ? -1.621 -1.147 -14.828 1.00 97.62 107 ILE A O 1
ATOM 823 N N . MET A 1 108 ? -1.672 -3.387 -14.851 1.00 96.00 108 MET A N 1
ATOM 824 C CA . MET A 1 108 ? -3.028 -3.514 -15.392 1.00 96.00 108 MET A CA 1
ATOM 825 C C . MET A 1 108 ? -3.840 -4.502 -14.554 1.00 96.00 108 MET A C 1
ATOM 827 O O . MET A 1 108 ? -3.265 -5.272 -13.781 1.00 96.00 108 MET A O 1
ATOM 831 N N . ASP A 1 109 ? -5.164 -4.500 -14.734 1.00 94.88 109 ASP A N 1
ATOM 832 C CA . ASP A 1 109 ? -6.079 -5.494 -14.157 1.00 94.88 109 ASP A CA 1
ATOM 833 C C . ASP A 1 109 ? -5.949 -5.654 -12.628 1.00 94.88 109 ASP A C 1
ATOM 835 O O . ASP A 1 109 ? -5.986 -6.767 -12.095 1.00 94.88 109 ASP A O 1
ATOM 839 N N . ILE A 1 110 ? -5.794 -4.547 -11.886 1.00 95.81 110 ILE A N 1
ATOM 840 C CA . ILE A 1 110 ? -5.592 -4.614 -10.432 1.00 95.81 110 ILE A CA 1
ATOM 841 C C . ILE A 1 110 ? -6.804 -5.242 -9.736 1.00 95.81 110 ILE A C 1
ATOM 843 O O . ILE A 1 110 ? -7.927 -4.723 -9.759 1.00 95.81 110 ILE A O 1
ATOM 847 N N . GLN A 1 111 ? -6.533 -6.328 -9.015 1.00 95.31 111 GLN A N 1
ATOM 848 C CA . GLN A 1 111 ? -7.482 -7.023 -8.153 1.00 95.31 111 GLN A CA 1
ATOM 849 C C . GLN A 1 111 ? -6.957 -7.088 -6.721 1.00 95.31 111 GLN A C 1
ATOM 851 O O . GLN A 1 111 ? -5.753 -7.117 -6.472 1.00 95.31 111 GLN A O 1
ATOM 856 N N . SER A 1 112 ? -7.875 -7.134 -5.760 1.00 95.62 112 SER A N 1
ATOM 857 C CA . SER A 1 112 ? -7.545 -7.241 -4.343 1.00 95.62 112 SER A CA 1
ATOM 858 C C . SER A 1 112 ? -8.510 -8.181 -3.632 1.00 95.62 112 SER A C 1
ATOM 860 O O . SER A 1 112 ? -9.674 -8.316 -4.011 1.00 95.62 112 SER A O 1
ATOM 862 N N . GLN A 1 113 ? -8.014 -8.848 -2.594 1.00 95.88 113 GLN A 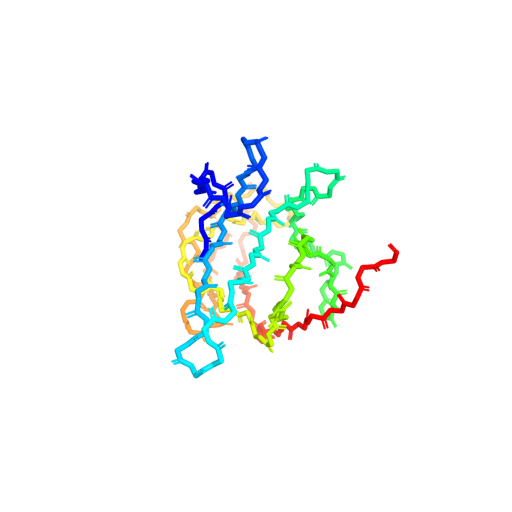N 1
ATOM 863 C CA . GLN A 1 113 ? -8.838 -9.646 -1.696 1.00 95.88 113 GLN A CA 1
ATOM 864 C C . GLN A 1 113 ? -8.302 -9.568 -0.270 1.00 95.88 113 GLN A C 1
ATOM 866 O O . GLN A 1 113 ? -7.100 -9.427 -0.049 1.00 95.88 113 GLN A O 1
ATOM 871 N N . TRP A 1 114 ? -9.211 -9.697 0.692 1.00 95.94 114 TRP A N 1
ATOM 872 C CA . TRP A 1 114 ? -8.882 -9.837 2.104 1.00 95.94 114 TRP A CA 1
ATOM 873 C C . TRP A 1 114 ? -9.043 -11.299 2.511 1.00 95.94 114 TRP A C 1
ATOM 875 O O . TRP A 1 114 ? -10.102 -11.892 2.313 1.00 95.94 114 TRP A O 1
ATOM 885 N N . VAL A 1 115 ? -7.995 -11.869 3.099 1.00 95.00 115 VAL A N 1
ATOM 886 C CA . VAL A 1 115 ? -7.990 -13.232 3.644 1.00 95.00 115 VAL A CA 1
ATOM 887 C C . VAL A 1 115 ? -7.637 -13.185 5.126 1.00 95.00 115 VAL A C 1
ATOM 889 O O . VAL A 1 115 ? -6.989 -12.244 5.589 1.00 95.00 115 VAL A O 1
ATOM 892 N N . ARG A 1 116 ? -8.070 -14.187 5.897 1.00 92.62 116 ARG A N 1
ATOM 893 C CA . ARG A 1 116 ? -7.617 -14.316 7.287 1.00 92.62 116 ARG A CA 1
ATOM 894 C C . ARG A 1 116 ? -6.123 -14.609 7.285 1.00 92.62 116 ARG A C 1
ATOM 896 O O . ARG A 1 116 ? -5.689 -15.528 6.594 1.00 92.62 116 ARG A O 1
ATOM 903 N N . ALA A 1 117 ? -5.369 -13.819 8.044 1.00 83.19 117 ALA A N 1
ATOM 904 C CA . ALA A 1 117 ? -3.965 -14.104 8.283 1.00 83.19 117 ALA A CA 1
ATOM 905 C C . ALA A 1 117 ? -3.829 -15.474 8.987 1.00 83.19 117 ALA A C 1
ATOM 907 O O . ALA A 1 117 ? -4.711 -15.815 9.785 1.00 83.19 117 ALA A O 1
ATOM 908 N N . PRO A 1 118 ? -2.795 -16.263 8.647 1.00 72.12 118 PRO A N 1
ATOM 909 C CA . PRO A 1 118 ? -2.537 -17.568 9.253 1.00 72.12 118 PRO A CA 1
ATOM 910 C C . PRO A 1 118 ? -2.171 -17.484 10.740 1.00 72.12 118 PRO A C 1
ATOM 912 O O . PRO A 1 118 ? -1.658 -16.428 11.178 1.00 72.12 118 PRO A O 1
#

Radius of gyration: 17.83 Å; chains: 1; bounding box: 43×26×54 Å